Protein AF-A0A4R2PT82-F1 (afdb_monomer_lite)

Foldseek 3Di:
DDKDKAAAFRKDKDFDPAAWKKKKKFQQDQDDKWKKWKDFPPDDTDIDIDGHGDMDMDTCNPTRMMMMTGNDRGMIMIDID

Radius of gyration: 11.84 Å; chains: 1; bounding box: 28×20×30 Å

Secondary structure (DSSP, 8-state):
-EEEEE-TT-EEEEE--SS--EEEEE---SSS-EEEEEEETT---EEEEE-TT-EEEEE-TT-SEEEEEE-SSS-EEEEE-

Organism: NCBI:txid1188247

Sequence (81 aa):
MASFILNPGDSRTVDTREGGDTLSLTNNHEDGEARYAIAFDQQTPTNHTLAPGTSANYDLADHETAALTNTGDLTIEVDFE

pLDDT: mean 88.38, std 8.67, range [53.41, 95.56]

Structure (mmCIF, N/CA/C/O backbone):
data_AF-A0A4R2PT82-F1
#
_entry.id   AF-A0A4R2PT82-F1
#
loop_
_atom_site.group_PDB
_atom_site.id
_atom_site.type_symbol
_atom_site.label_atom_id
_atom_site.label_alt_id
_atom_site.label_comp_id
_atom_site.label_asym_id
_atom_site.label_entity_id
_atom_site.label_seq_id
_atom_site.pdbx_PDB_ins_code
_atom_site.Cartn_x
_atom_site.Cartn_y
_atom_site.Cartn_z
_atom_site.occupancy
_atom_site.B_iso_or_equiv
_atom_site.auth_seq_id
_atom_site.auth_comp_id
_atom_site.auth_asym_id
_atom_site.auth_atom_id
_atom_site.pdbx_PDB_model_num
ATOM 1 N N . MET A 1 1 ? 12.947 9.843 -2.553 1.00 65.56 1 MET A N 1
ATOM 2 C CA . MET A 1 1 ? 12.112 10.520 -1.531 1.00 65.56 1 MET A CA 1
ATOM 3 C C . MET A 1 1 ? 11.075 11.448 -2.152 1.00 65.56 1 MET A C 1
ATOM 5 O O . MET A 1 1 ? 11.198 12.672 -2.128 1.00 65.56 1 MET A O 1
ATOM 9 N N . ALA A 1 2 ? 10.049 10.841 -2.743 1.00 78.94 2 ALA A N 1
ATOM 10 C CA . ALA A 1 2 ? 8.771 11.490 -3.010 1.00 78.94 2 ALA A CA 1
ATOM 11 C C . ALA A 1 2 ? 7.754 10.864 -2.053 1.00 78.94 2 ALA A C 1
ATOM 13 O O . ALA A 1 2 ? 7.801 9.658 -1.858 1.00 78.94 2 ALA A O 1
ATOM 14 N N . SER A 1 3 ? 6.840 11.651 -1.492 1.00 87.44 3 SER A N 1
ATOM 15 C CA . SER A 1 3 ? 5.747 11.118 -0.683 1.00 87.44 3 SER A CA 1
ATOM 16 C C . SER A 1 3 ? 4.415 11.724 -1.095 1.00 87.44 3 SER A C 1
ATOM 18 O O . SER A 1 3 ? 4.346 12.839 -1.630 1.00 87.44 3 SER A O 1
ATOM 20 N N . PHE A 1 4 ? 3.339 10.964 -0.920 1.00 89.81 4 PHE A N 1
ATOM 21 C CA . PHE A 1 4 ? 1.994 11.439 -1.205 1.00 89.81 4 PHE A CA 1
ATOM 22 C C . PHE A 1 4 ? 0.939 10.766 -0.342 1.00 89.81 4 PHE A C 1
ATOM 24 O O . PHE A 1 4 ? 1.155 9.734 0.283 1.00 89.81 4 PHE A O 1
ATOM 31 N N . ILE A 1 5 ? -0.237 11.381 -0.361 1.00 92.38 5 ILE A N 1
ATOM 32 C CA . ILE A 1 5 ? -1.395 10.968 0.407 1.00 92.38 5 ILE A CA 1
ATOM 33 C C . ILE A 1 5 ? -2.446 10.381 -0.538 1.00 92.38 5 ILE A C 1
ATOM 35 O O . ILE A 1 5 ? -2.798 11.015 -1.533 1.00 92.38 5 ILE A O 1
ATOM 39 N N . LEU A 1 6 ? -2.942 9.185 -0.220 1.00 91.94 6 LEU A N 1
ATOM 40 C CA . LEU A 1 6 ? -4.095 8.562 -0.873 1.00 91.94 6 LEU A CA 1
ATOM 41 C C . LEU A 1 6 ? -5.318 8.671 0.035 1.00 91.94 6 LEU A C 1
ATOM 43 O O . LEU A 1 6 ? -5.383 7.998 1.067 1.00 91.94 6 LEU A O 1
ATOM 47 N N . ASN A 1 7 ? -6.299 9.491 -0.343 1.00 93.25 7 ASN A N 1
ATOM 48 C CA . ASN A 1 7 ? -7.568 9.583 0.377 1.00 93.25 7 ASN A CA 1
ATOM 49 C C . ASN A 1 7 ? -8.482 8.392 0.040 1.00 93.25 7 ASN A C 1
ATOM 51 O O . ASN A 1 7 ? -8.201 7.639 -0.895 1.00 93.25 7 ASN A O 1
ATOM 55 N N . PRO A 1 8 ? -9.580 8.204 0.788 1.00 92.25 8 PRO A N 1
ATOM 56 C CA . PRO A 1 8 ? -10.566 7.169 0.496 1.00 92.25 8 PRO A CA 1
ATOM 57 C C . PRO A 1 8 ? -11.062 7.210 -0.951 1.00 92.25 8 PRO A C 1
ATOM 59 O O . PRO A 1 8 ? -11.582 8.229 -1.405 1.00 92.25 8 PRO A O 1
ATOM 62 N N . GLY A 1 9 ? -10.910 6.096 -1.669 1.00 91.56 9 GLY A N 1
ATOM 63 C CA . GLY A 1 9 ? -11.292 5.974 -3.077 1.00 91.56 9 GLY A CA 1
ATOM 64 C C . GLY A 1 9 ? -10.272 6.523 -4.080 1.00 91.56 9 GLY A C 1
ATOM 65 O O . GLY A 1 9 ? -10.479 6.356 -5.283 1.00 91.56 9 GLY A O 1
ATOM 66 N N . ASP A 1 10 ? -9.174 7.136 -3.624 1.00 94.69 10 ASP A N 1
ATOM 67 C CA . ASP A 1 10 ? -8.107 7.584 -4.516 1.00 94.69 10 ASP A CA 1
ATOM 68 C C . ASP A 1 10 ? -7.323 6.389 -5.066 1.00 94.69 10 ASP A C 1
ATOM 70 O O . ASP A 1 10 ? -7.058 5.392 -4.387 1.00 94.69 10 ASP A O 1
ATOM 74 N N . SER A 1 11 ? -6.878 6.530 -6.310 1.00 92.12 11 SER A N 1
ATOM 75 C CA . SER A 1 11 ? -5.970 5.590 -6.957 1.00 92.12 11 SER A CA 1
ATOM 76 C C . SER A 1 11 ? -4.766 6.321 -7.518 1.00 92.12 11 SER A C 1
ATOM 78 O O . SER A 1 11 ? -4.889 7.440 -8.024 1.00 92.12 11 SER A O 1
ATOM 80 N N . ARG A 1 12 ? -3.612 5.664 -7.500 1.00 90.75 12 ARG A N 1
ATOM 81 C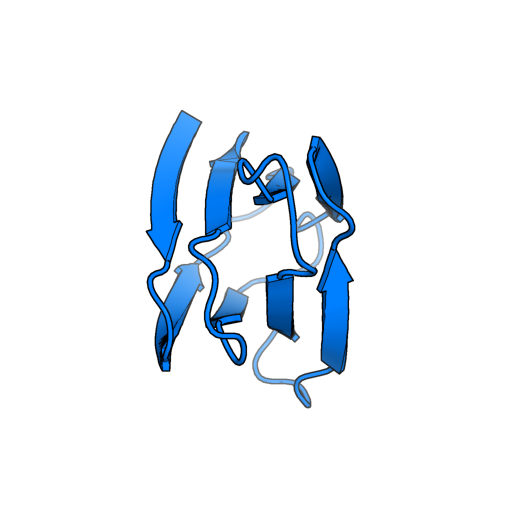 CA . ARG A 1 12 ? -2.382 6.181 -8.079 1.00 90.75 12 ARG A CA 1
ATOM 82 C C . ARG A 1 12 ? -1.569 5.065 -8.697 1.00 90.75 12 ARG A C 1
ATOM 84 O O . ARG A 1 12 ? -1.374 4.020 -8.096 1.00 90.75 12 ARG A O 1
ATOM 91 N N . THR A 1 13 ? -1.074 5.317 -9.898 1.00 89.88 13 THR A N 1
ATOM 92 C CA . THR A 1 13 ? -0.040 4.489 -10.516 1.00 89.88 13 THR A CA 1
ATOM 93 C C . THR A 1 13 ? 1.288 5.207 -10.382 1.00 89.88 13 THR A C 1
ATOM 95 O O . THR A 1 13 ? 1.350 6.432 -10.520 1.00 89.88 13 THR A O 1
ATOM 98 N N . VAL A 1 14 ? 2.326 4.449 -10.067 1.00 83.81 14 VAL A N 1
ATOM 99 C CA . VAL A 1 14 ? 3.698 4.930 -9.988 1.00 83.81 14 VAL A CA 1
ATOM 100 C C . VAL A 1 14 ? 4.556 4.125 -10.947 1.00 83.81 14 VAL A C 1
ATOM 102 O O . VAL A 1 14 ? 4.477 2.897 -10.974 1.00 83.81 14 VAL A O 1
ATOM 105 N N . ASP A 1 15 ? 5.325 4.843 -11.761 1.00 85.12 15 ASP A N 1
ATOM 106 C CA . ASP A 1 15 ? 6.339 4.261 -12.632 1.00 85.12 15 ASP A CA 1
ATOM 107 C C . ASP A 1 15 ? 7.591 4.023 -11.790 1.00 85.12 15 ASP A C 1
ATOM 109 O O . ASP A 1 15 ? 8.156 4.972 -11.236 1.00 85.12 15 ASP A O 1
ATOM 113 N N . THR A 1 16 ? 8.020 2.772 -11.683 1.00 75.75 16 THR A N 1
ATOM 114 C CA . THR A 1 16 ? 9.203 2.386 -10.916 1.00 75.75 16 THR A CA 1
ATOM 115 C C . THR A 1 16 ? 10.372 2.379 -11.894 1.00 75.75 16 THR A C 1
ATOM 117 O O . THR A 1 16 ? 10.525 1.495 -12.734 1.00 75.75 16 THR A O 1
ATOM 120 N N . ARG A 1 17 ? 11.143 3.473 -11.908 1.00 64.81 17 ARG A N 1
ATOM 121 C CA . ARG A 1 17 ? 12.239 3.647 -12.872 1.00 64.81 17 ARG A CA 1
ATOM 122 C C . ARG A 1 17 ? 13.425 2.790 -12.441 1.00 64.81 17 ARG A C 1
ATOM 124 O O . ARG A 1 17 ? 14.193 3.232 -11.605 1.00 64.81 17 ARG A O 1
ATOM 131 N N . GLU A 1 18 ? 13.546 1.607 -13.039 1.00 53.41 18 GLU A N 1
ATOM 132 C CA . GLU A 1 18 ? 14.697 0.689 -13.000 1.00 53.41 18 GLU A CA 1
ATOM 133 C C . GLU A 1 18 ? 15.537 0.717 -11.705 1.00 53.41 18 GLU A C 1
ATOM 135 O O . GLU A 1 18 ? 16.556 1.403 -11.614 1.00 53.41 18 GLU A O 1
ATOM 140 N N . GLY A 1 19 ? 15.164 -0.159 -10.766 1.00 54.09 19 GLY A N 1
ATOM 141 C CA . GLY A 1 19 ? 16.112 -0.810 -9.862 1.00 54.09 19 GLY A CA 1
ATOM 142 C C . GLY A 1 19 ? 16.325 -0.148 -8.501 1.00 54.09 19 GLY A C 1
ATOM 143 O O . GLY A 1 19 ? 17.286 0.595 -8.312 1.00 54.09 19 GLY A O 1
ATOM 144 N N . GLY A 1 20 ? 15.516 -0.558 -7.519 1.00 61.78 20 GLY A N 1
ATOM 145 C CA . GLY A 1 20 ? 15.844 -0.450 -6.091 1.00 61.78 20 GLY A CA 1
ATOM 146 C C . GLY A 1 20 ? 14.843 0.306 -5.220 1.00 61.78 20 GLY A C 1
ATOM 147 O O . GLY A 1 20 ? 15.023 0.317 -4.004 1.00 61.78 20 GLY A O 1
ATOM 148 N N . ASP A 1 21 ? 13.810 0.906 -5.811 1.00 79.94 21 ASP A N 1
ATOM 149 C CA . ASP A 1 21 ? 12.829 1.675 -5.047 1.00 79.94 21 ASP A CA 1
ATOM 150 C C . ASP A 1 21 ? 12.055 0.757 -4.090 1.00 79.94 21 ASP A C 1
ATOM 152 O O . ASP A 1 21 ? 11.579 -0.322 -4.457 1.00 79.94 21 ASP A O 1
ATOM 156 N N . THR A 1 22 ? 11.903 1.208 -2.849 1.00 87.19 22 THR A N 1
ATOM 157 C CA . THR A 1 22 ? 10.986 0.591 -1.890 1.00 87.19 22 THR A CA 1
ATOM 158 C C . THR A 1 22 ? 9.749 1.461 -1.768 1.00 87.19 22 THR A C 1
ATOM 160 O O . THR A 1 22 ? 9.836 2.676 -1.597 1.00 87.19 22 THR A O 1
ATOM 163 N N . LEU A 1 23 ? 8.584 0.826 -1.847 1.00 89.12 23 LEU A N 1
ATOM 164 C CA . LEU A 1 23 ? 7.302 1.452 -1.575 1.00 89.12 23 LEU A CA 1
ATOM 165 C C . LEU A 1 23 ? 6.916 1.192 -0.123 1.00 89.12 23 LEU A C 1
ATOM 167 O O . LEU A 1 23 ? 6.621 0.048 0.233 1.00 89.12 23 LEU A O 1
ATOM 171 N N . SER A 1 24 ? 6.841 2.244 0.686 1.00 92.38 24 SER A N 1
ATOM 172 C CA . SER A 1 24 ? 6.287 2.162 2.038 1.00 92.38 24 SER A CA 1
ATOM 173 C C . SER A 1 24 ? 4.874 2.733 2.081 1.00 92.38 24 SER A C 1
ATOM 175 O O . SER A 1 24 ? 4.623 3.835 1.598 1.00 92.38 24 SER A O 1
ATOM 177 N N . LEU A 1 25 ? 3.940 1.982 2.659 1.00 93.69 25 LEU A N 1
ATOM 178 C CA . LEU A 1 25 ? 2.541 2.361 2.845 1.00 93.69 25 LEU A CA 1
ATOM 179 C C . LEU A 1 25 ? 2.236 2.376 4.332 1.00 93.69 25 LEU A C 1
ATOM 181 O O . LEU A 1 25 ? 2.274 1.321 4.962 1.00 93.69 25 LEU A O 1
ATOM 185 N N . THR A 1 26 ? 1.888 3.534 4.881 1.00 94.94 26 THR A N 1
ATOM 186 C CA . THR A 1 26 ? 1.653 3.699 6.321 1.00 94.94 26 THR A CA 1
ATOM 187 C C . THR A 1 26 ? 0.217 4.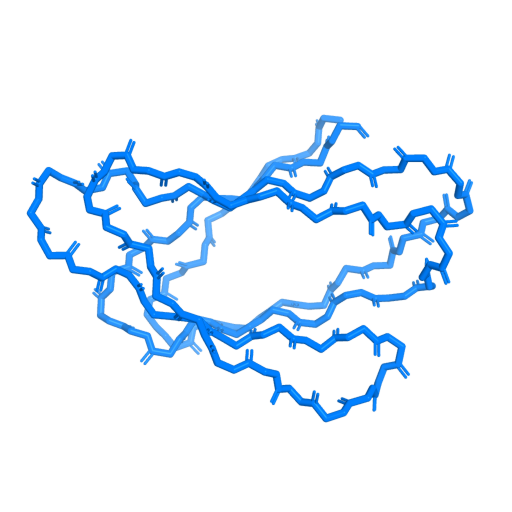116 6.611 1.00 94.94 26 THR A C 1
ATOM 189 O O . THR A 1 26 ? -0.316 5.052 6.006 1.00 94.94 26 THR A O 1
ATOM 192 N N . ASN A 1 27 ? -0.407 3.435 7.575 1.00 94.56 27 ASN A N 1
ATOM 193 C CA . ASN A 1 27 ? -1.650 3.886 8.188 1.00 94.56 27 ASN A CA 1
ATOM 194 C C . ASN A 1 27 ? -1.324 4.790 9.386 1.00 94.56 27 ASN A C 1
ATOM 196 O O . ASN A 1 27 ? -1.046 4.305 10.481 1.00 94.56 27 ASN A O 1
ATOM 200 N N . ASN A 1 28 ? -1.378 6.104 9.171 1.00 88.56 28 ASN A N 1
ATOM 201 C CA . ASN A 1 28 ? -1.085 7.109 10.199 1.00 88.56 28 ASN A CA 1
ATOM 202 C C . ASN A 1 28 ? -2.239 7.339 11.197 1.00 88.56 28 ASN A C 1
ATOM 204 O O . ASN A 1 28 ? -2.127 8.203 12.065 1.00 88.56 28 ASN A O 1
ATOM 208 N N . HIS A 1 29 ? -3.353 6.610 11.080 1.00 88.88 29 HIS A N 1
ATOM 209 C CA . HIS A 1 29 ? -4.474 6.737 12.013 1.00 88.88 29 HIS A CA 1
ATOM 210 C C . HIS A 1 29 ? -4.222 5.936 13.292 1.00 88.88 29 HIS A C 1
ATOM 212 O O . HIS A 1 29 ? -3.648 4.847 13.252 1.00 88.88 29 HIS A O 1
ATOM 218 N N . GLU A 1 30 ? -4.677 6.479 14.425 1.00 87.38 30 GLU A N 1
ATOM 219 C CA . GLU A 1 30 ? -4.592 5.830 15.745 1.00 87.38 30 GLU A CA 1
ATOM 220 C C . GLU A 1 30 ? -5.663 4.744 15.931 1.00 87.38 30 GLU A C 1
ATOM 222 O O . GLU A 1 30 ? -5.468 3.804 16.699 1.00 87.38 30 GLU A O 1
ATOM 227 N N . ASP A 1 31 ? -6.755 4.828 15.166 1.00 88.94 31 ASP A N 1
ATOM 228 C CA . ASP A 1 31 ? -7.874 3.896 15.191 1.00 88.94 31 ASP A CA 1
ATOM 229 C C . ASP A 1 31 ? -8.347 3.572 13.766 1.00 88.94 31 ASP A C 1
ATOM 231 O O . ASP A 1 31 ? -8.396 4.435 12.889 1.00 88.94 31 ASP A O 1
ATOM 235 N N . GLY A 1 32 ? -8.762 2.321 13.554 1.00 90.88 32 GLY A N 1
ATOM 236 C CA . GLY A 1 32 ? -9.309 1.841 12.284 1.00 90.88 32 GLY A CA 1
ATOM 237 C C . GLY A 1 32 ? -8.270 1.291 11.298 1.00 90.88 32 GLY A C 1
ATOM 238 O O . GLY A 1 32 ? -7.123 1.728 11.215 1.00 90.88 32 GLY A O 1
ATOM 239 N N . GLU A 1 33 ? -8.689 0.283 10.536 1.00 93.19 33 GLU A N 1
ATOM 240 C CA . GLU A 1 33 ? -7.838 -0.379 9.547 1.00 93.19 33 GLU A CA 1
ATOM 241 C C . GLU A 1 33 ? -7.924 0.328 8.194 1.00 93.19 33 GLU A C 1
ATOM 243 O O . GLU A 1 33 ? -9.014 0.496 7.637 1.00 93.19 33 GLU A O 1
ATOM 248 N N . ALA A 1 34 ? -6.775 0.694 7.629 1.00 93.62 34 ALA A N 1
ATOM 249 C CA . ALA A 1 34 ? -6.713 1.156 6.252 1.00 93.62 34 ALA A CA 1
ATOM 250 C C . ALA A 1 34 ? -6.780 -0.051 5.309 1.00 93.62 34 ALA A C 1
ATOM 252 O O . ALA A 1 34 ? -6.195 -1.102 5.579 1.00 93.62 34 ALA A O 1
ATOM 253 N N . ARG A 1 35 ? -7.500 0.091 4.195 1.00 95.31 35 ARG A N 1
ATOM 254 C CA . ARG A 1 35 ? -7.663 -0.963 3.186 1.00 95.31 35 ARG A CA 1
ATOM 255 C C . ARG A 1 35 ? -7.182 -0.449 1.849 1.00 95.31 35 ARG A C 1
ATOM 257 O O . ARG A 1 35 ? -7.577 0.635 1.437 1.00 95.31 35 ARG A O 1
ATOM 264 N N . TYR A 1 36 ? -6.379 -1.234 1.157 1.00 95.25 36 TYR A N 1
ATOM 265 C CA . TYR A 1 36 ? -5.899 -0.874 -0.168 1.00 95.25 36 TYR A CA 1
ATOM 266 C C . TYR A 1 36 ? -5.762 -2.105 -1.045 1.00 95.25 36 TYR A C 1
ATOM 268 O O . TYR A 1 36 ? -5.658 -3.229 -0.558 1.00 95.25 36 TYR A O 1
ATOM 276 N N . ALA A 1 37 ? -5.738 -1.871 -2.347 1.00 95.44 37 ALA A N 1
ATOM 277 C CA . ALA A 1 37 ? -5.356 -2.844 -3.344 1.00 95.44 37 ALA A CA 1
ATOM 278 C C . ALA A 1 37 ? -4.067 -2.386 -4.026 1.00 95.44 37 ALA A C 1
ATOM 280 O O . ALA A 1 37 ? -3.913 -1.199 -4.324 1.00 95.44 37 ALA A O 1
ATOM 281 N N . ILE A 1 38 ? -3.161 -3.323 -4.286 1.00 94.06 38 ILE A N 1
ATOM 282 C CA . ILE A 1 38 ? -1.935 -3.077 -5.047 1.00 94.06 38 ILE A CA 1
ATOM 283 C C . ILE A 1 38 ? -1.811 -4.084 -6.190 1.00 94.06 38 ILE A C 1
ATOM 285 O O . ILE A 1 38 ? -2.081 -5.272 -6.011 1.00 94.06 38 ILE A O 1
ATOM 289 N N . ALA A 1 39 ? -1.425 -3.610 -7.370 1.00 93.81 39 ALA A N 1
ATOM 290 C CA . ALA A 1 39 ? -1.075 -4.424 -8.528 1.00 93.81 39 ALA A CA 1
ATOM 291 C C . ALA A 1 39 ? 0.299 -4.008 -9.050 1.00 93.81 39 ALA A C 1
ATOM 293 O O . ALA A 1 39 ? 0.543 -2.817 -9.230 1.00 93.81 39 ALA A O 1
ATOM 294 N N . PHE A 1 40 ? 1.155 -4.977 -9.349 1.00 91.44 40 PHE A N 1
ATOM 295 C CA . PHE A 1 40 ? 2.435 -4.740 -10.017 1.00 91.44 40 PHE A CA 1
ATOM 296 C C . PHE A 1 40 ? 2.325 -5.095 -11.495 1.00 91.44 40 PHE A C 1
ATOM 298 O O . PHE A 1 40 ? 1.624 -6.047 -11.828 1.00 91.44 40 PHE A O 1
ATOM 305 N N . ASP A 1 41 ? 2.971 -4.336 -12.378 1.00 89.75 41 ASP A N 1
ATOM 306 C CA . ASP A 1 41 ? 3.087 -4.642 -13.817 1.00 89.75 41 ASP A CA 1
ATOM 307 C C . ASP A 1 41 ? 1.746 -4.957 -14.500 1.00 89.75 41 ASP A C 1
ATOM 309 O O . ASP A 1 41 ? 1.624 -5.877 -15.309 1.00 89.75 41 ASP A O 1
ATOM 313 N N . GLN A 1 42 ? 0.703 -4.206 -14.128 1.00 80.81 42 GLN A N 1
ATOM 314 C CA . GLN A 1 42 ? -0.676 -4.385 -14.611 1.00 80.81 42 GLN A CA 1
ATOM 315 C C . GLN A 1 42 ? -1.280 -5.776 -14.330 1.00 80.81 42 GLN A C 1
ATOM 317 O O . GLN A 1 42 ? -2.236 -6.197 -14.988 1.00 80.81 42 GLN A O 1
ATOM 322 N N . GLN A 1 43 ? -0.752 -6.491 -13.337 1.00 89.06 43 GLN A N 1
ATOM 323 C CA . GLN A 1 43 ? -1.311 -7.752 -12.866 1.00 89.06 43 GLN A CA 1
ATOM 324 C C . GLN A 1 43 ? -2.609 -7.542 -12.069 1.00 89.06 43 GLN A C 1
ATOM 326 O O . GLN A 1 43 ? -3.103 -6.430 -11.875 1.00 89.06 43 GLN A O 1
ATOM 331 N N . THR A 1 44 ? -3.201 -8.647 -11.613 1.00 92.31 44 THR A N 1
ATOM 332 C CA . THR A 1 44 ? -4.429 -8.601 -10.810 1.00 92.31 44 THR A CA 1
ATOM 333 C C . THR A 1 44 ? -4.160 -7.907 -9.467 1.00 92.31 44 THR A C 1
ATOM 335 O O . THR A 1 44 ? -3.237 -8.322 -8.763 1.00 92.31 44 THR A O 1
ATOM 338 N N . PRO A 1 45 ? -4.962 -6.898 -9.071 1.00 93.94 45 PRO A N 1
ATOM 339 C CA . PRO A 1 45 ? -4.805 -6.245 -7.777 1.00 93.94 45 PRO A CA 1
ATOM 340 C C . PRO A 1 45 ? -5.034 -7.209 -6.615 1.00 93.94 45 PRO A C 1
ATOM 342 O O . PRO A 1 45 ? -6.011 -7.961 -6.601 1.00 93.94 45 PRO A O 1
ATOM 345 N N . THR A 1 46 ? -4.164 -7.138 -5.613 1.00 94.75 46 THR A N 1
ATOM 346 C CA . THR A 1 46 ? -4.294 -7.875 -4.354 1.00 94.75 46 THR A CA 1
ATOM 347 C C . THR A 1 46 ? -4.728 -6.923 -3.250 1.00 94.75 46 THR A C 1
ATOM 349 O O . THR A 1 46 ? -4.159 -5.845 -3.102 1.00 94.75 46 THR A O 1
ATOM 352 N N . ASN A 1 47 ? -5.751 -7.314 -2.486 1.00 95.31 47 ASN A N 1
ATOM 353 C CA . ASN A 1 47 ? -6.271 -6.520 -1.375 1.00 95.31 47 ASN A CA 1
ATOM 354 C C . ASN A 1 47 ? -5.465 -6.764 -0.098 1.00 95.31 47 ASN A C 1
ATOM 356 O O . ASN A 1 47 ? -5.144 -7.905 0.237 1.00 95.31 47 ASN A O 1
ATOM 360 N N . HIS A 1 48 ? -5.233 -5.693 0.648 1.00 95.56 48 HIS A N 1
ATOM 361 C CA . HIS A 1 48 ? -4.478 -5.674 1.888 1.00 95.56 48 HIS A CA 1
ATOM 362 C C . HIS A 1 48 ? -5.148 -4.776 2.930 1.00 95.56 48 HIS A C 1
ATOM 364 O O . HIS A 1 48 ? -5.939 -3.880 2.621 1.00 95.56 48 HIS A O 1
ATOM 370 N N . THR A 1 49 ? -4.798 -5.027 4.188 1.00 95.38 49 THR A N 1
ATOM 371 C CA . THR A 1 49 ? -5.245 -4.279 5.365 1.00 95.38 49 THR A CA 1
ATOM 372 C C . THR A 1 49 ? -4.034 -3.854 6.185 1.00 95.38 49 THR A C 1
ATOM 374 O O . THR A 1 49 ? -3.147 -4.674 6.426 1.00 95.38 49 THR A O 1
ATOM 377 N N . LEU A 1 50 ? -4.015 -2.603 6.643 1.00 95.06 50 LEU A N 1
ATOM 378 C CA . LEU A 1 50 ? -3.024 -2.076 7.581 1.00 95.06 50 LEU A CA 1
ATOM 379 C C . LEU A 1 50 ? -3.693 -1.722 8.901 1.00 95.06 50 LEU A C 1
ATOM 381 O O . LEU A 1 50 ? -4.617 -0.905 8.944 1.00 95.06 50 LEU A O 1
ATOM 385 N N . ALA A 1 51 ? -3.183 -2.307 9.981 1.00 94.94 51 ALA A N 1
ATOM 386 C CA . ALA A 1 51 ? -3.582 -1.939 11.329 1.00 94.94 51 ALA A CA 1
ATOM 387 C C . ALA A 1 51 ? -3.150 -0.489 11.648 1.00 94.94 51 ALA A C 1
ATOM 389 O O . ALA A 1 51 ? -2.237 0.036 10.998 1.00 94.94 51 ALA A O 1
ATOM 390 N N . PRO A 1 52 ? -3.778 0.161 12.640 1.00 93.94 52 PRO A N 1
ATOM 391 C CA . PRO A 1 52 ? -3.382 1.493 13.096 1.00 93.94 52 PRO A CA 1
ATOM 392 C C . PRO A 1 52 ? -1.886 1.594 13.421 1.00 93.94 52 PRO A C 1
ATOM 394 O O . PRO A 1 52 ? -1.333 0.709 14.077 1.00 93.94 52 PRO A O 1
ATOM 397 N N . GLY A 1 53 ? -1.228 2.657 12.951 1.00 90.62 53 GLY A N 1
ATOM 398 C CA . GLY A 1 53 ? 0.194 2.926 13.197 1.00 90.62 53 GLY A CA 1
ATOM 399 C C . GLY A 1 53 ? 1.172 1.921 12.576 1.00 90.62 53 GLY A C 1
ATOM 400 O O . GLY A 1 53 ? 2.339 1.891 12.968 1.00 90.62 53 GLY A O 1
ATOM 401 N N . THR A 1 54 ? 0.717 1.072 11.650 1.00 93.75 54 THR A N 1
ATOM 402 C CA . THR A 1 54 ? 1.572 0.088 10.968 1.00 93.75 54 THR A CA 1
ATOM 403 C C . THR A 1 54 ? 1.858 0.479 9.526 1.00 93.75 54 THR A C 1
ATOM 405 O O . THR A 1 54 ? 1.084 1.206 8.893 1.00 93.75 54 THR A O 1
ATOM 408 N N . SER A 1 55 ? 2.959 -0.064 9.007 1.00 94.38 55 SER A N 1
ATOM 409 C CA . SER A 1 55 ? 3.387 0.125 7.626 1.00 94.38 55 SER A CA 1
ATOM 410 C C . SER A 1 55 ? 3.596 -1.213 6.925 1.00 94.38 55 SER A C 1
ATOM 412 O O . SER A 1 55 ? 4.043 -2.187 7.536 1.00 94.38 55 SER A O 1
ATOM 414 N N . ALA A 1 56 ? 3.299 -1.251 5.631 1.00 94.56 56 ALA A N 1
ATOM 415 C CA . ALA A 1 56 ? 3.687 -2.324 4.726 1.00 94.56 56 ALA A CA 1
ATOM 416 C C . ALA A 1 56 ? 4.761 -1.802 3.777 1.00 94.56 56 ALA A C 1
ATOM 418 O O . ALA A 1 56 ? 4.689 -0.659 3.336 1.00 94.56 56 ALA A O 1
ATOM 419 N N . ASN A 1 57 ? 5.734 -2.651 3.456 1.00 93.19 57 ASN A N 1
ATOM 420 C CA . ASN A 1 57 ? 6.819 -2.311 2.546 1.00 93.19 57 ASN A CA 1
ATOM 421 C C . ASN A 1 57 ? 6.841 -3.303 1.390 1.00 93.19 57 ASN A C 1
ATOM 423 O O . ASN A 1 57 ? 6.695 -4.509 1.610 1.00 93.19 57 ASN A O 1
ATOM 427 N N . TYR A 1 58 ? 7.037 -2.787 0.184 1.00 90.19 58 TYR A N 1
ATOM 428 C CA . TYR A 1 58 ? 7.115 -3.568 -1.040 1.00 90.19 58 TYR A CA 1
ATOM 429 C C . TYR A 1 58 ? 8.394 -3.218 -1.784 1.00 90.19 58 TYR A C 1
ATOM 431 O O . TYR A 1 58 ? 8.674 -2.045 -2.021 1.00 90.19 58 TYR A O 1
ATOM 439 N N . ASP A 1 59 ? 9.146 -4.248 -2.149 1.00 88.44 59 ASP A N 1
ATOM 440 C CA . ASP A 1 59 ? 10.309 -4.116 -3.016 1.00 88.44 59 ASP A CA 1
ATOM 441 C C . ASP A 1 59 ? 9.836 -3.998 -4.469 1.00 88.44 59 ASP A C 1
ATOM 443 O O . ASP A 1 59 ? 9.031 -4.813 -4.928 1.00 88.44 59 ASP A O 1
ATOM 447 N N . LEU A 1 60 ? 10.293 -2.960 -5.168 1.00 86.31 60 LEU A N 1
ATOM 448 C CA . LEU A 1 60 ? 9.930 -2.677 -6.555 1.00 86.31 60 LEU A CA 1
ATOM 449 C C . LEU A 1 60 ? 11.064 -3.005 -7.533 1.00 86.31 60 LEU A C 1
ATOM 451 O O . LEU A 1 60 ? 10.945 -2.684 -8.712 1.00 86.31 60 LEU A O 1
ATOM 455 N N . ALA A 1 61 ? 12.162 -3.620 -7.076 1.00 84.06 61 ALA A N 1
ATOM 456 C CA . ALA A 1 61 ? 13.363 -3.838 -7.883 1.00 84.06 61 ALA A CA 1
ATOM 457 C C . ALA A 1 61 ? 13.110 -4.591 -9.201 1.00 84.06 61 ALA A C 1
ATOM 459 O O . ALA A 1 61 ? 13.776 -4.300 -10.194 1.00 84.06 61 ALA A O 1
ATOM 460 N N . ASP A 1 62 ? 12.140 -5.509 -9.216 1.00 84.50 62 ASP A N 1
ATOM 461 C CA . ASP A 1 62 ? 11.773 -6.326 -10.379 1.00 84.50 62 ASP A CA 1
ATOM 462 C C . ASP A 1 62 ? 10.438 -5.904 -11.031 1.00 84.50 62 ASP A C 1
A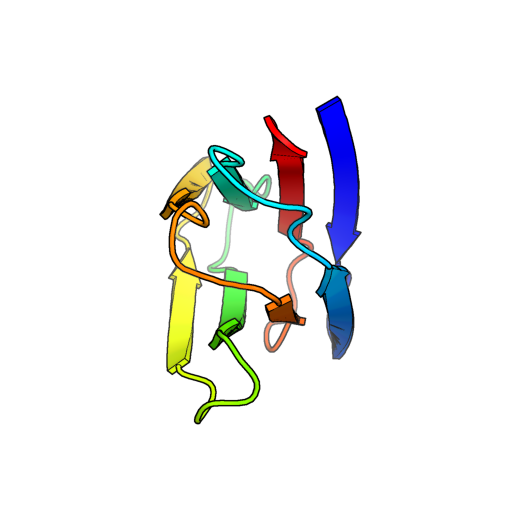TOM 464 O O . ASP A 1 62 ? 9.890 -6.645 -11.848 1.00 84.50 62 ASP A O 1
ATOM 468 N N . HIS A 1 63 ? 9.901 -4.733 -10.673 1.00 86.75 63 HIS A N 1
ATOM 469 C CA . HIS A 1 63 ? 8.625 -4.222 -11.178 1.00 86.75 63 HIS A CA 1
ATOM 470 C C . HIS A 1 63 ? 8.835 -2.920 -11.961 1.00 86.75 63 HIS A C 1
ATOM 472 O O . HIS A 1 63 ? 9.654 -2.083 -11.585 1.00 86.75 63 HIS A O 1
ATOM 478 N N . GLU A 1 64 ? 8.089 -2.732 -13.051 1.00 87.19 64 GLU A N 1
ATOM 479 C CA . GLU A 1 64 ?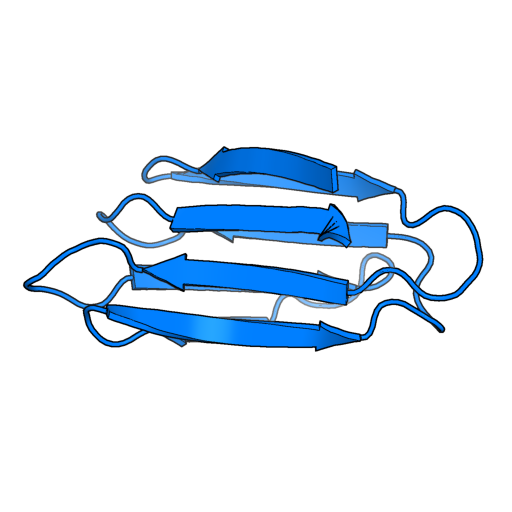 8.083 -1.521 -13.889 1.00 87.19 64 GLU A CA 1
ATOM 480 C C . GLU A 1 64 ? 7.005 -0.518 -13.452 1.00 87.19 64 GLU A C 1
ATOM 482 O O . GLU A 1 64 ? 7.142 0.694 -13.647 1.00 87.19 64 GLU A O 1
ATOM 487 N N . THR A 1 65 ? 5.910 -1.012 -12.865 1.00 88.44 65 THR A N 1
ATOM 488 C CA . THR A 1 65 ? 4.833 -0.163 -12.340 1.00 88.44 65 THR A CA 1
ATOM 489 C C . THR A 1 65 ? 4.201 -0.747 -11.083 1.00 88.44 65 THR A C 1
ATOM 491 O O . THR A 1 65 ? 4.035 -1.961 -10.965 1.00 88.44 65 THR A O 1
ATOM 494 N N . ALA A 1 66 ? 3.744 0.127 -10.183 1.00 90.38 66 ALA A N 1
ATOM 495 C CA . ALA A 1 66 ? 2.843 -0.239 -9.094 1.00 90.38 66 ALA A CA 1
ATOM 496 C C . ALA A 1 66 ? 1.568 0.615 -9.146 1.00 90.38 66 ALA A C 1
ATOM 498 O O . ALA A 1 66 ? 1.605 1.845 -9.120 1.00 90.38 66 ALA A O 1
ATOM 499 N N . ALA A 1 67 ? 0.412 -0.035 -9.225 1.00 91.94 67 ALA A N 1
ATOM 500 C CA . ALA A 1 67 ? -0.894 0.602 -9.166 1.00 91.94 67 ALA A CA 1
ATOM 501 C C . ALA A 1 67 ? -1.515 0.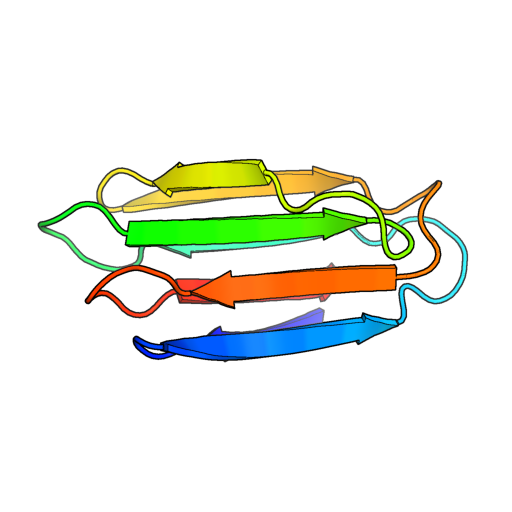376 -7.788 1.00 91.94 67 ALA A C 1
ATOM 503 O O . ALA A 1 67 ? -1.844 -0.747 -7.411 1.00 91.94 67 ALA A O 1
ATOM 504 N N . LEU A 1 68 ? -1.687 1.466 -7.050 1.00 93.50 68 LEU A N 1
ATOM 505 C CA . LEU A 1 68 ? -2.253 1.523 -5.712 1.00 93.50 68 LEU A CA 1
ATOM 506 C C . LEU A 1 68 ? -3.663 2.088 -5.772 1.00 93.50 68 LEU A C 1
ATOM 508 O O . LEU A 1 68 ? -3.910 3.109 -6.410 1.00 93.50 68 LEU A O 1
ATOM 512 N N . THR A 1 69 ? -4.590 1.455 -5.073 1.00 94.44 69 THR A N 1
ATOM 513 C CA . THR A 1 69 ? -5.948 1.969 -4.886 1.00 94.44 69 THR A CA 1
ATOM 514 C C . THR A 1 69 ? -6.290 1.904 -3.415 1.00 94.44 69 THR A C 1
ATOM 516 O O . THR A 1 69 ? -6.260 0.828 -2.827 1.00 94.44 69 THR A O 1
ATOM 519 N N . ASN A 1 70 ? -6.632 3.037 -2.814 1.00 94.81 70 ASN A N 1
ATOM 520 C CA . ASN A 1 70 ? -7.170 3.049 -1.467 1.00 94.81 70 ASN A CA 1
ATOM 521 C C . ASN A 1 70 ? -8.650 2.661 -1.524 1.00 94.81 70 ASN A C 1
ATOM 523 O O . ASN A 1 70 ? -9.483 3.379 -2.073 1.00 94.81 70 ASN A O 1
ATOM 527 N N . THR A 1 71 ? -8.972 1.497 -0.973 1.00 93.31 71 THR A N 1
ATOM 528 C CA . THR A 1 71 ? -10.324 0.925 -0.977 1.00 93.31 71 THR A CA 1
ATOM 529 C C . THR A 1 71 ? -11.016 1.070 0.378 1.00 93.31 71 THR A C 1
ATOM 531 O O . THR A 1 71 ? -12.089 0.502 0.580 1.00 93.31 71 THR A O 1
ATOM 534 N N . GLY A 1 72 ? -10.369 1.729 1.339 1.00 89.81 72 GLY A N 1
ATOM 535 C CA . GLY A 1 72 ? -10.898 1.976 2.673 1.00 89.81 72 GLY A CA 1
ATOM 536 C C . GLY A 1 72 ? -11.373 3.410 2.860 1.00 89.81 72 GLY A C 1
ATOM 537 O O . GLY A 1 72 ? -11.331 4.228 1.946 1.00 89.81 72 GLY A O 1
ATOM 538 N N . ASP A 1 73 ? -11.789 3.700 4.089 1.00 88.44 73 ASP A N 1
ATOM 539 C CA . ASP A 1 73 ? -12.251 5.023 4.525 1.00 88.44 73 ASP A CA 1
ATOM 540 C C . ASP A 1 73 ? -11.144 5.844 5.210 1.00 88.44 73 ASP A C 1
ATOM 542 O O . ASP A 1 73 ? -11.387 6.958 5.672 1.00 88.44 73 ASP A O 1
ATOM 546 N N . LEU A 1 74 ? -9.918 5.311 5.267 1.00 86.94 74 LEU A N 1
ATOM 547 C CA . LEU A 1 74 ? -8.772 5.947 5.913 1.00 86.94 74 LEU A CA 1
ATOM 548 C C . LEU A 1 74 ? -7.702 6.344 4.911 1.00 86.94 74 LEU A C 1
ATOM 550 O O . LEU A 1 74 ? -7.395 5.606 3.983 1.00 86.94 74 LEU A O 1
ATOM 554 N N . THR A 1 75 ? -7.099 7.499 5.151 1.00 90.75 75 THR A N 1
ATOM 555 C CA . THR A 1 75 ? -5.969 8.024 4.388 1.00 90.75 75 THR A CA 1
ATOM 556 C C . THR A 1 75 ? -4.698 7.185 4.569 1.00 90.75 75 THR A C 1
ATOM 558 O O . THR A 1 75 ? -4.351 6.844 5.699 1.00 90.75 75 THR A O 1
ATOM 561 N N . ILE A 1 76 ? -3.979 6.919 3.474 1.00 89.69 76 ILE A N 1
ATOM 562 C CA . ILE A 1 76 ? -2.703 6.183 3.469 1.00 89.69 76 ILE A CA 1
ATOM 563 C C . ILE A 1 76 ? -1.581 7.114 3.006 1.00 89.69 76 ILE A C 1
ATOM 565 O O . ILE A 1 76 ? -1.719 7.789 1.982 1.00 89.69 76 ILE A O 1
ATOM 569 N N . GLU A 1 77 ? -0.480 7.145 3.754 1.00 92.06 77 GLU A N 1
ATOM 570 C CA . GLU A 1 77 ? 0.753 7.804 3.323 1.00 92.06 77 GLU A CA 1
ATOM 571 C C . GLU A 1 77 ? 1.621 6.824 2.546 1.00 92.06 77 GLU A C 1
ATOM 573 O O . GLU A 1 77 ? 1.761 5.662 2.932 1.00 92.06 77 GLU A O 1
ATOM 578 N N . VAL A 1 78 ? 2.177 7.308 1.443 1.00 88.19 78 VAL A N 1
ATOM 579 C CA . VAL A 1 78 ? 3.007 6.530 0.537 1.00 88.19 78 VAL A CA 1
ATOM 580 C C . VAL A 1 78 ? 4.359 7.208 0.395 1.00 88.19 78 VAL A C 1
ATOM 582 O O . VAL A 1 78 ? 4.393 8.388 0.043 1.00 88.19 78 VAL A O 1
ATOM 585 N N . ASP A 1 79 ? 5.440 6.469 0.633 1.00 88.25 79 ASP A N 1
ATOM 586 C CA . ASP A 1 79 ? 6.823 6.938 0.501 1.00 88.25 79 ASP A CA 1
ATOM 587 C C . ASP A 1 79 ? 7.626 6.083 -0.492 1.00 88.25 79 ASP A C 1
ATOM 589 O O . ASP A 1 79 ? 7.394 4.876 -0.610 1.00 88.25 79 ASP A O 1
ATOM 593 N N . PHE A 1 80 ? 8.537 6.748 -1.211 1.00 80.44 80 PHE A N 1
ATOM 594 C CA . PHE A 1 80 ? 9.443 6.171 -2.208 1.00 80.44 80 PHE A CA 1
ATOM 595 C C . PHE A 1 80 ? 10.879 6.477 -1.812 1.00 80.44 80 PHE A C 1
ATOM 597 O O . PHE A 1 80 ? 11.305 7.646 -1.891 1.00 80.44 80 PHE A O 1
ATOM 604 N N . GLU A 1 81 ? 11.608 5.434 -1.428 1.00 74.50 81 GLU A N 1
ATOM 605 C CA . GLU A 1 81 ? 13.035 5.521 -1.110 1.00 74.50 81 GLU A CA 1
ATOM 606 C C . GLU A 1 81 ? 13.895 5.522 -2.368 1.00 74.50 81 GLU A C 1
ATOM 608 O O . GLU A 1 81 ? 13.787 4.555 -3.150 1.00 74.50 81 GLU A O 1
#

=== Feature glossary ===
The record interleaves many kinds of information about one protein. Here is each kind framed as the question it answers.

Q: What does the local fold look like, residue by residue?
A: A 3Di character summarizes, for each residue, the relative orientation of the Cα frame of its nearest spatial neighbor. Because it encodes fold topology rather than chemistry, 3Di alignments detect remote structural similarity that sequence alignment misses.

Q: Which residues are in helices, strands, or loops?
A: Secondary structure is the local, repeating backbone conformation. DSSP classifies it into eight states by reading the hydrogen-bond network: three helix types (H, G, I), two β types (E, B), two non-regular types (T, S), and unstructured coil (-).

Q: How big and how compact is the whole molecule?
A: Three whole-structure scalars: the radius of gyration (RMS distance of Cα from centroid, in Å), the count of Cα–Cα contacts (pairs closer than 8 Å and separated by more than four residues in sequence — i.e. tertiary, not local, contacts), and the bounding-box dimensions. Together they distinguish compact globular folds from extended fibres or disordered chains.

Q: How confident is the AlphaFold model at each residue?
A: For AlphaFold models, the B-factor field carries pLDDT — the model's own estimate of local accuracy on a 0–100 scale. Regions with pLDDT<50 should be treated as essentially unmodeled; they often correspond to intrinsically disordered segments.

Q: What family and function is it annotated with?
A: Functional annotations link the protein to curated databases. InterPro entries identify conserved domains and families by matching the sequence against member-database signatures (Pfam, PROSITE, CDD, …). Gene Ontology (GO) terms describe molecular function, biological process, and cellular component in a controlled vocabulary. CATH places the structure in a hierarchical fold classification (Class/Architecture/Topology/Homologous-superfamily). The organism is the source species.

Q: What known structures does this most resemble?
A: Nearest PDB neighbors are the top structural matches found by Folds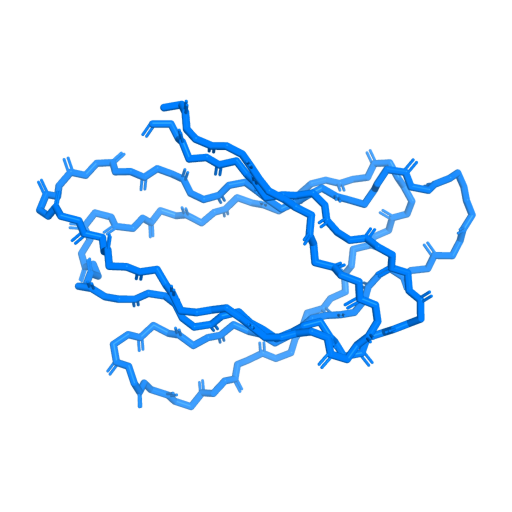eek when searching this structure against the entire Protein Data Bank. Each hit reports a TM-score (0 to 1; >0.5 almost always implies the same fold) and an E-value. These are *structural* homologs — they may share no detectable sequence similarity.

Q: Which residues are buried vs exposed?
A: Solvent-accessible surface area (SASA) is the area in Å² traced out by the centre of a 1.4 Å probe sphere (a water molecule) rolled over the protein's van der Waals surface (Shrake–Rupley / Lee–Richards construction). Buried residues have near-zero SASA; fully exposed residues can exceed 200 Å². The total SASA scales roughly with the number of surface residues.

Q: What are the backbone torsion angles?
A: φ (phi) and ψ (psi) are the two rotatable backbone dihedrals per residue: φ is the C(i-1)–N–Cα–C torsion, ψ is the N–Cα–C–N(i+1) torsion, both in degrees on (−180°, 180°]. α-helical residues cluster near (−60°, −45°); β-strand residues near (−120°, +130°). A Ramachandran plot is simply a scatter of (φ, ψ) for every residue.

Q: Are the domains correctly placed relative to each other?
A: Predicted aligned error is AlphaFold's pairwise confidence. Unlike pLDDT (per-residue), PAE is per-residue-pair and captures whether two parts of the structure are correctly placed relative to each other. Units are ångströms of expected positional error.

Q: What if only a Cα trace is available?
A: P-SEA three-state annotation labels each residue as helix, strand, or coil based purely on the geometry of the Cα trace. It serves as a fallback when the full backbone (and thus DSSP) is unavailable.

Q: What is the amino-acid chain?
A: This is the polypeptide sequence — one letter per residue, N-terminus first. Length ranges from a few dozen residues for small domains to over a thousand for large multi-domain proteins.

Q: What do the rendered images show?
A: The six renders are orthographic views along the three Cartesian axes in both directions. Representation (cartoon, sticks, or surface) and color scheme (sequence-rainbow or by-chain) vary across proteins so the training set covers all the common visualization conventions.

Q: What do the diagnostic plots show?
A: Plot images: a contact map (which residues are close in 3D, as an N×N binary image), a Ramachandran scatter (backbone torsion angles, revealing secondary-structure composition at a glance), and — for AlphaFold structures — a PAE heatmap (pairwise prediction confidence).

Q: How mobile is each atom in the crystal?
A: B-factor (Debye–Waller factor) reflects atomic displacement in the crystal lattice. It is an experimental observable (units Å²), not a prediction; low values mean the atom is pinned down, high values mean it moves or is heterogeneous across the crystal.

Q: Where is each backbone atom in 3D?
A: The mmCIF table is the protein's shape written out atom by atom. For each backbone N, Cα, C, and carbonyl O, it records an (x, y, z) coordinate triple in Å plus the residue type, chain letter, and residue number.